Protein AF-A0A317H4R2-F1 (afdb_monomer_lite)

Foldseek 3Di:
DFFQLPAFAALCPPVFVQPAQQQFDDNPNGSLRPVQVLSQVQRQCCRAPVDNDDSVNSSVLCNVQVQWDADPNRRTDGPQCRSCVSVVQKHWDDKFQADDPVVQQCVCPPPPNGWKWWWADDPPDIGIWIDNDPQWIQGNHGRDIDGVCPGVGTGIITDIDGD

pLDDT: mean 95.62, std 4.88, range [53.38, 98.75]

Structure (mmCIF, N/CA/C/O backbone):
data_AF-A0A317H4R2-F1
#
_entry.id   AF-A0A317H4R2-F1
#
loop_
_atom_site.group_PDB
_atom_site.id
_atom_site.type_symbol
_atom_site.label_atom_id
_atom_site.label_alt_id
_atom_site.label_comp_id
_atom_site.label_asym_id
_atom_site.label_entity_id
_atom_site.label_seq_id
_atom_site.pdbx_PDB_ins_code
_atom_site.Cartn_x
_atom_site.Cartn_y
_atom_site.Cartn_z
_atom_site.occupancy
_atom_site.B_iso_or_equiv
_atom_site.auth_seq_id
_atom_site.auth_comp_id
_atom_site.auth_asym_id
_atom_site.auth_atom_id
_atom_site.pdbx_PDB_model_num
ATOM 1 N N . MET A 1 1 ? -13.714 4.984 16.847 1.00 53.38 1 MET A N 1
ATOM 2 C CA . MET A 1 1 ? -12.635 3.972 16.866 1.00 53.38 1 MET A CA 1
ATOM 3 C C . MET A 1 1 ? -11.425 4.644 16.253 1.00 53.38 1 MET A C 1
ATOM 5 O O . MET A 1 1 ? -11.588 5.264 15.213 1.00 53.38 1 MET A O 1
ATOM 9 N N . ILE A 1 2 ? -10.279 4.620 16.927 1.00 67.00 2 ILE A N 1
ATOM 10 C CA . ILE A 1 2 ? -9.042 5.224 16.423 1.00 67.00 2 ILE A CA 1
ATOM 11 C C . ILE A 1 2 ? -8.229 4.066 15.840 1.00 67.00 2 ILE A C 1
ATOM 13 O O . ILE A 1 2 ? -7.965 3.100 16.555 1.00 67.00 2 ILE A O 1
ATOM 17 N N . PHE A 1 3 ? -7.930 4.101 14.541 1.00 85.69 3 PHE A N 1
ATOM 18 C CA . PHE A 1 3 ? -7.015 3.129 13.934 1.00 85.69 3 PHE A CA 1
ATOM 19 C C . PHE A 1 3 ? -5.622 3.263 14.559 1.00 85.69 3 PHE A C 1
ATOM 21 O O . PHE A 1 3 ? -5.265 4.335 15.048 1.00 85.69 3 PHE A O 1
ATOM 28 N N . ASN A 1 4 ? -4.820 2.196 14.548 1.00 85.50 4 ASN A N 1
ATOM 29 C CA . ASN A 1 4 ? -3.449 2.297 15.043 1.00 85.50 4 ASN A CA 1
ATOM 30 C C . ASN A 1 4 ? -2.561 2.976 13.989 1.00 85.50 4 ASN A C 1
ATOM 32 O O . ASN A 1 4 ? -2.147 2.356 13.017 1.00 85.50 4 ASN A O 1
ATOM 36 N N . LEU A 1 5 ? -2.278 4.260 14.188 1.00 90.00 5 LEU A N 1
ATOM 37 C CA . LEU A 1 5 ? -1.513 5.087 13.251 1.00 90.00 5 LEU A CA 1
ATOM 38 C C . LEU A 1 5 ? -0.064 5.316 13.715 1.00 90.00 5 LEU A C 1
ATOM 40 O O . LEU A 1 5 ? 0.572 6.266 13.274 1.00 90.00 5 LEU A O 1
ATOM 44 N N . ALA A 1 6 ? 0.452 4.476 14.622 1.00 89.81 6 ALA A N 1
ATOM 45 C CA . ALA A 1 6 ? 1.812 4.615 15.149 1.00 89.81 6 ALA A CA 1
ATOM 46 C C . ALA A 1 6 ? 2.888 4.156 14.150 1.00 89.81 6 ALA A C 1
ATOM 48 O O . ALA A 1 6 ? 3.972 4.730 14.112 1.00 89.81 6 ALA A O 1
ATOM 49 N N . ASN A 1 7 ? 2.574 3.148 13.328 1.00 93.12 7 ASN A N 1
ATOM 50 C CA . ASN A 1 7 ? 3.519 2.505 12.413 1.00 93.12 7 ASN A CA 1
ATOM 51 C C . ASN A 1 7 ? 3.081 2.716 10.961 1.00 93.12 7 ASN A C 1
ATOM 53 O O . ASN A 1 7 ? 2.531 1.815 10.322 1.00 93.12 7 ASN A O 1
ATOM 57 N N . LEU A 1 8 ? 3.283 3.938 10.470 1.00 96.62 8 LEU A N 1
ATOM 58 C CA . LEU A 1 8 ? 2.988 4.322 9.093 1.00 96.62 8 LEU A CA 1
ATOM 59 C C . LEU A 1 8 ? 4.288 4.529 8.321 1.00 96.62 8 LEU A C 1
ATOM 61 O O . LEU A 1 8 ? 5.222 5.162 8.813 1.00 96.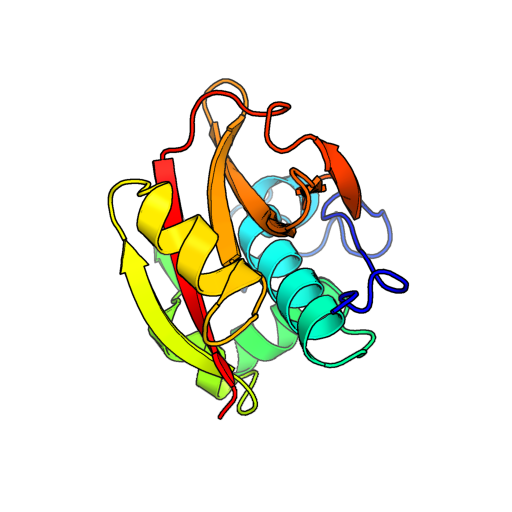62 8 LEU A O 1
ATOM 65 N N . TYR A 1 9 ? 4.334 3.991 7.108 1.00 98.19 9 TYR A N 1
ATOM 66 C CA . TYR A 1 9 ? 5.527 3.968 6.274 1.00 98.19 9 TYR A CA 1
ATOM 67 C C . TYR A 1 9 ? 5.267 4.583 4.904 1.00 98.19 9 TYR A C 1
ATOM 69 O O . TYR A 1 9 ? 4.160 4.488 4.369 1.00 98.19 9 TYR A O 1
ATOM 77 N N . GLY A 1 10 ? 6.305 5.211 4.352 1.00 98.12 10 GLY A N 1
ATOM 78 C CA . GLY A 1 10 ? 6.332 5.725 2.987 1.00 98.12 10 GLY A CA 1
ATOM 79 C C . GLY A 1 10 ? 7.153 4.827 2.070 1.00 98.12 10 GLY A C 1
ATOM 80 O O . GLY A 1 10 ? 8.123 4.205 2.497 1.00 98.12 10 GLY A O 1
ATOM 81 N N . GLN A 1 11 ? 6.788 4.767 0.795 1.00 97.69 11 GLN A N 1
ATOM 82 C CA . GLN A 1 11 ? 7.526 4.017 -0.218 1.00 97.69 11 GLN A CA 1
ATOM 83 C C . GLN A 1 11 ? 8.893 4.651 -0.526 1.00 97.69 11 GLN A C 1
ATOM 85 O O . GLN A 1 11 ? 9.801 3.957 -0.966 1.00 97.69 11 GLN A O 1
ATOM 90 N N . GLU A 1 12 ? 9.050 5.955 -0.268 1.00 97.81 12 GLU A N 1
ATOM 91 C CA . GLU A 1 12 ? 10.299 6.692 -0.496 1.00 97.81 12 GLU A CA 1
ATOM 92 C C . GLU A 1 12 ? 11.321 6.556 0.647 1.00 97.81 12 GLU A C 1
ATOM 94 O O . GLU A 1 12 ? 12.394 7.158 0.581 1.00 97.81 12 GLU A O 1
ATOM 99 N N . ASP A 1 13 ? 11.014 5.794 1.702 1.00 98.12 13 ASP A N 1
ATOM 100 C CA . ASP A 1 13 ? 11.943 5.583 2.814 1.00 98.12 13 ASP A CA 1
ATOM 101 C C . ASP A 1 13 ? 13.231 4.887 2.323 1.00 98.12 13 ASP A C 1
ATOM 103 O O . ASP A 1 13 ? 13.154 3.799 1.738 1.00 98.12 13 ASP A O 1
ATOM 107 N N . PRO A 1 14 ? 14.422 5.461 2.581 1.00 98.06 14 PRO A N 1
ATOM 108 C CA . PRO A 1 14 ? 15.690 4.940 2.070 1.00 98.06 14 PRO A CA 1
ATOM 109 C C . PRO A 1 14 ? 16.003 3.493 2.457 1.00 98.06 14 PRO A C 1
ATOM 111 O O . PRO A 1 14 ? 16.840 2.867 1.816 1.00 98.06 14 PRO A O 1
ATOM 114 N N . ARG A 1 15 ? 15.363 2.951 3.501 1.00 98.19 15 ARG A N 1
ATOM 115 C CA . ARG A 1 15 ? 15.584 1.567 3.942 1.00 98.19 15 ARG A CA 1
ATOM 116 C C . ARG A 1 15 ? 15.148 0.526 2.910 1.00 98.19 15 ARG A C 1
ATOM 118 O O . ARG A 1 15 ? 15.715 -0.557 2.914 1.00 98.19 15 ARG A O 1
ATOM 125 N N . TRP A 1 16 ? 14.168 0.847 2.062 1.00 97.94 16 TRP A N 1
ATOM 126 C CA . TRP A 1 16 ? 13.614 -0.069 1.051 1.00 97.94 16 TRP A CA 1
ATOM 127 C C . TRP A 1 16 ? 13.323 0.597 -0.300 1.00 97.94 16 TRP A C 1
ATOM 129 O O . TRP A 1 16 ? 12.944 -0.084 -1.246 1.00 97.94 16 TRP A O 1
ATOM 139 N N . ALA A 1 17 ? 13.483 1.918 -0.416 1.00 97.69 17 ALA A N 1
ATOM 140 C CA . ALA A 1 17 ? 13.202 2.695 -1.625 1.00 97.69 17 ALA A CA 1
ATOM 141 C C . ALA A 1 17 ? 13.789 2.081 -2.911 1.00 97.69 17 ALA A C 1
ATOM 143 O O . ALA A 1 17 ? 13.118 2.057 -3.945 1.00 97.69 17 ALA A O 1
ATOM 144 N N . ASP A 1 18 ? 15.017 1.567 -2.838 1.00 97.94 18 ASP A N 1
ATOM 145 C CA . ASP A 1 18 ? 15.746 1.029 -3.991 1.00 97.94 18 ASP A CA 1
ATOM 146 C C . ASP A 1 18 ? 15.509 -0.476 -4.226 1.00 97.94 18 ASP A C 1
ATOM 148 O O . ASP A 1 18 ? 16.024 -1.047 -5.190 1.00 97.94 18 ASP A O 1
ATOM 152 N N . GLU A 1 19 ? 14.706 -1.138 -3.386 1.00 98.19 19 GLU A N 1
ATOM 153 C CA . GLU A 1 19 ? 14.309 -2.530 -3.608 1.00 98.19 19 GLU A CA 1
ATOM 154 C C . GLU A 1 19 ? 13.394 -2.659 -4.823 1.00 98.19 19 GLU A C 1
ATOM 156 O O . GLU A 1 19 ? 12.578 -1.782 -5.102 1.00 98.19 19 GLU A O 1
ATOM 161 N N . LYS A 1 20 ? 13.476 -3.795 -5.521 1.00 98.00 20 LYS A N 1
ATOM 162 C CA . LYS A 1 20 ? 12.555 -4.120 -6.614 1.00 98.00 20 LYS A CA 1
ATOM 163 C C . LYS A 1 20 ? 11.140 -4.337 -6.099 1.00 98.00 20 LYS A C 1
ATOM 165 O O . LYS A 1 20 ? 10.943 -5.062 -5.130 1.00 98.00 20 LYS A O 1
ATOM 170 N N . THR A 1 21 ? 10.153 -3.773 -6.788 1.00 97.88 21 THR A N 1
ATOM 171 C CA . THR A 1 21 ? 8.747 -4.122 -6.562 1.00 97.88 21 THR A CA 1
ATOM 172 C C . THR A 1 21 ? 8.489 -5.510 -7.144 1.00 97.88 21 THR A C 1
ATOM 174 O O . THR A 1 21 ? 8.627 -5.720 -8.350 1.00 97.88 21 THR A O 1
ATOM 177 N N . GLY A 1 22 ? 8.124 -6.477 -6.303 1.00 97.19 22 GLY A N 1
ATOM 178 C CA . GLY A 1 22 ? 8.061 -7.878 -6.710 1.00 97.19 22 GLY A CA 1
ATOM 179 C C . GLY A 1 22 ? 9.397 -8.378 -7.281 1.00 97.19 22 GLY A C 1
ATOM 180 O O . GLY A 1 22 ? 10.470 -7.927 -6.891 1.00 97.19 22 GLY A O 1
ATOM 181 N N . ASN A 1 23 ? 9.324 -9.269 -8.270 1.00 96.12 23 ASN A N 1
ATOM 182 C CA . ASN A 1 23 ? 10.469 -9.685 -9.089 1.00 96.12 23 ASN A CA 1
ATOM 183 C C . ASN A 1 23 ? 10.507 -8.925 -10.426 1.00 96.12 23 ASN A C 1
ATOM 185 O O . ASN A 1 23 ? 10.802 -9.513 -11.469 1.00 96.12 23 ASN A O 1
ATOM 189 N N . ALA A 1 24 ? 10.130 -7.640 -10.426 1.00 95.88 24 ALA A N 1
ATOM 190 C CA . ALA A 1 24 ? 10.089 -6.848 -11.649 1.00 95.88 24 ALA A CA 1
ATOM 191 C C . ALA A 1 24 ? 11.471 -6.789 -12.319 1.00 95.88 24 ALA A C 1
ATOM 193 O O . ALA A 1 24 ? 12.504 -6.667 -11.660 1.00 95.88 24 ALA A O 1
ATOM 194 N N . THR A 1 25 ? 11.482 -6.881 -13.647 1.00 95.31 25 THR A N 1
ATOM 195 C CA . THR A 1 25 ? 12.722 -6.876 -14.442 1.00 95.31 25 THR A CA 1
ATOM 196 C C . THR A 1 25 ? 13.284 -5.468 -14.688 1.00 95.31 25 THR A C 1
ATOM 198 O O . THR A 1 25 ? 14.503 -5.306 -14.587 1.00 95.31 25 THR A O 1
ATOM 201 N N . PRO A 1 26 ? 12.463 -4.441 -15.001 1.00 96.00 26 PRO A N 1
ATOM 202 C CA . PRO A 1 26 ? 12.965 -3.094 -15.264 1.00 96.00 26 PRO A CA 1
ATOM 203 C C . PRO A 1 26 ? 13.767 -2.516 -14.096 1.00 96.00 26 PRO A C 1
ATOM 205 O O . PRO A 1 26 ? 13.419 -2.690 -12.926 1.00 96.00 26 PRO A O 1
ATOM 208 N N . ALA A 1 27 ? 14.861 -1.814 -14.404 1.00 90.75 27 ALA A N 1
ATOM 209 C CA . ALA A 1 27 ? 15.779 -1.244 -13.414 1.00 90.75 27 ALA A CA 1
ATOM 210 C C . ALA A 1 27 ? 15.130 -0.142 -12.549 1.00 90.75 27 ALA A C 1
ATOM 212 O O . ALA A 1 27 ? 15.526 0.043 -11.400 1.00 90.75 27 ALA A O 1
ATOM 213 N N . ASP A 1 28 ? 14.098 0.507 -13.065 1.00 93.81 28 ASP A N 1
ATOM 214 C CA . ASP A 1 28 ? 13.300 1.557 -12.435 1.00 93.81 28 ASP A CA 1
ATOM 215 C C . ASP A 1 28 ? 12.062 1.034 -11.687 1.00 93.81 28 ASP A C 1
ATOM 217 O O . ASP A 1 28 ? 11.443 1.798 -10.957 1.00 93.81 28 ASP A O 1
ATOM 221 N N . ALA A 1 29 ? 11.734 -0.260 -11.788 1.00 95.31 29 ALA A N 1
ATOM 222 C CA . ALA A 1 29 ? 10.611 -0.865 -11.068 1.00 95.31 29 ALA A CA 1
ATOM 223 C C . ALA A 1 29 ? 10.933 -1.102 -9.581 1.00 95.31 29 ALA A C 1
ATOM 225 O O . ALA A 1 29 ? 11.010 -2.242 -9.109 1.00 95.31 29 ALA A O 1
ATOM 226 N N . THR A 1 30 ? 11.214 -0.024 -8.851 1.00 98.06 30 THR A N 1
ATOM 227 C CA . THR A 1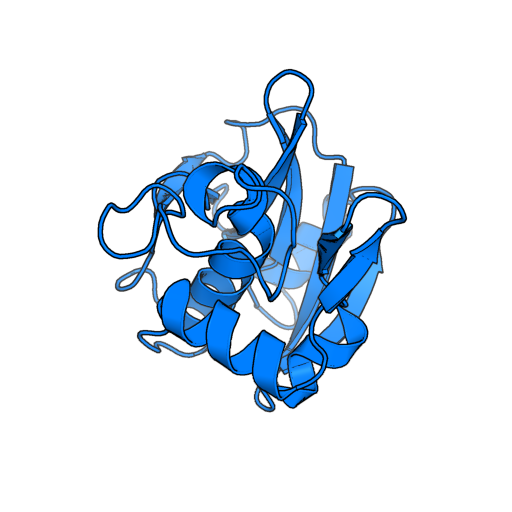 30 ? 11.557 -0.042 -7.426 1.00 98.06 30 THR A CA 1
ATOM 228 C C . THR A 1 30 ? 10.370 0.336 -6.549 1.00 98.06 30 THR A C 1
ATOM 230 O O . THR A 1 30 ? 9.397 0.924 -7.026 1.00 98.06 30 THR A O 1
ATOM 233 N N . LEU A 1 31 ? 10.441 0.045 -5.247 1.00 98.06 31 LEU A N 1
ATOM 234 C CA . LEU A 1 31 ? 9.395 0.438 -4.302 1.00 98.06 31 LEU A CA 1
ATOM 235 C C . LEU A 1 31 ? 9.222 1.960 -4.257 1.00 98.06 31 LEU A C 1
ATOM 237 O O . LEU A 1 31 ? 8.095 2.443 -4.159 1.00 98.06 31 LEU A O 1
ATOM 241 N N . LYS A 1 32 ? 10.303 2.731 -4.408 1.00 97.56 32 LYS A N 1
ATOM 242 C CA . LYS A 1 32 ? 10.226 4.193 -4.474 1.00 97.56 32 LYS A CA 1
ATOM 243 C C . LYS A 1 32 ? 9.340 4.691 -5.610 1.00 97.56 32 LYS A C 1
ATOM 245 O O . LYS A 1 32 ? 8.614 5.661 -5.413 1.00 97.56 32 LYS A O 1
ATOM 250 N N . LEU A 1 33 ? 9.403 4.065 -6.783 1.00 95.25 33 LEU A N 1
ATOM 251 C CA . LEU A 1 33 ? 8.697 4.537 -7.977 1.00 95.25 33 LEU A CA 1
ATOM 252 C C . LEU A 1 33 ? 7.330 3.859 -8.151 1.00 95.25 33 LEU A C 1
ATOM 254 O O . LEU A 1 33 ? 6.351 4.544 -8.439 1.00 95.25 33 LEU A O 1
ATOM 258 N N . ASP A 1 34 ? 7.236 2.561 -7.850 1.00 94.88 34 ASP A N 1
ATOM 259 C CA . ASP A 1 34 ? 6.063 1.724 -8.145 1.00 94.88 34 ASP A CA 1
ATOM 260 C C . ASP A 1 34 ? 5.443 1.045 -6.904 1.00 94.88 34 ASP A C 1
ATOM 262 O O . ASP A 1 34 ? 4.435 0.342 -6.997 1.00 94.88 34 ASP A O 1
ATOM 266 N N . GLY A 1 35 ? 5.999 1.259 -5.709 1.00 97.31 35 GLY A N 1
ATOM 267 C CA . GLY A 1 35 ? 5.628 0.544 -4.481 1.00 97.31 35 GLY A CA 1
ATOM 268 C C . GLY A 1 35 ? 4.375 1.047 -3.756 1.00 97.31 35 GLY A C 1
ATOM 269 O O . GLY A 1 35 ? 4.053 0.525 -2.689 1.00 97.31 35 GLY A O 1
ATOM 270 N N . CYS A 1 36 ? 3.639 2.029 -4.289 1.00 98.00 36 CYS A N 1
ATOM 271 C CA . CYS A 1 36 ? 2.511 2.656 -3.579 1.00 98.00 3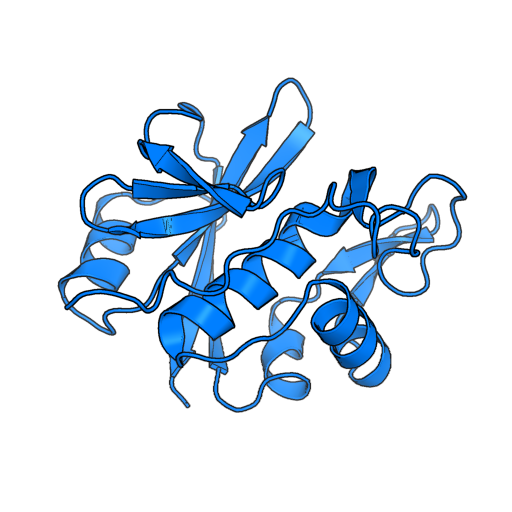6 CYS A CA 1
ATOM 272 C C . CYS A 1 36 ? 1.439 1.657 -3.109 1.00 98.00 36 CYS A C 1
ATOM 274 O O . CYS A 1 36 ? 0.930 1.776 -1.996 1.00 98.00 36 CYS A O 1
ATOM 276 N N . ALA A 1 37 ? 1.123 0.638 -3.913 1.00 98.31 37 ALA A N 1
ATOM 277 C CA . ALA A 1 37 ? 0.165 -0.406 -3.543 1.00 98.31 37 ALA A CA 1
ATOM 278 C C . ALA A 1 37 ? 0.692 -1.332 -2.430 1.00 98.31 37 ALA A C 1
ATOM 280 O O . ALA A 1 37 ? -0.056 -1.683 -1.517 1.00 98.31 37 ALA A O 1
ATOM 281 N N . VAL A 1 38 ? 1.977 -1.696 -2.485 1.00 98.69 38 VAL A N 1
ATOM 282 C CA . VAL A 1 38 ? 2.653 -2.513 -1.462 1.00 98.69 38 VAL A CA 1
ATOM 283 C C . VAL A 1 38 ? 2.654 -1.772 -0.124 1.00 98.69 38 VAL A C 1
ATOM 285 O O . VAL A 1 38 ? 2.212 -2.304 0.895 1.00 98.69 38 VAL A O 1
ATOM 288 N N . THR A 1 39 ? 3.049 -0.500 -0.139 1.00 98.69 39 THR A N 1
ATOM 289 C CA . THR A 1 39 ? 3.044 0.360 1.046 1.00 98.69 39 THR A CA 1
ATOM 290 C C . THR A 1 39 ? 1.627 0.602 1.578 1.00 98.69 39 THR A C 1
ATOM 292 O O . THR A 1 39 ? 1.414 0.579 2.792 1.00 98.69 39 THR A O 1
ATOM 295 N N . ALA A 1 40 ? 0.624 0.750 0.705 1.00 98.75 40 ALA A N 1
ATOM 296 C CA . ALA A 1 40 ? -0.773 0.871 1.125 1.00 98.75 40 ALA A CA 1
ATOM 297 C C . ALA A 1 40 ? -1.269 -0.385 1.866 1.00 98.75 40 ALA A C 1
ATOM 299 O O . ALA A 1 40 ? -2.003 -0.257 2.845 1.00 98.75 40 ALA A O 1
ATOM 300 N N . ILE A 1 41 ? -0.849 -1.590 1.455 1.00 98.69 41 ILE A N 1
ATOM 301 C CA . ILE A 1 41 ? -1.159 -2.837 2.177 1.00 98.69 41 ILE A CA 1
ATOM 302 C C . ILE A 1 41 ? -0.483 -2.859 3.551 1.00 98.69 41 ILE A C 1
ATOM 304 O O . ILE A 1 41 ? -1.143 -3.196 4.536 1.00 98.69 41 ILE A O 1
ATOM 308 N N . ALA A 1 42 ? 0.794 -2.474 3.634 1.00 98.50 42 ALA A N 1
ATOM 309 C CA . ALA A 1 42 ? 1.519 -2.396 4.905 1.00 98.50 42 ALA A CA 1
ATOM 310 C C . ALA A 1 42 ? 0.783 -1.481 5.897 1.00 98.50 42 ALA A C 1
ATOM 312 O O . ALA A 1 42 ? 0.428 -1.892 7.005 1.00 98.50 42 ALA A O 1
ATOM 313 N N . ASN A 1 43 ? 0.449 -0.269 5.449 1.00 98.50 43 ASN A N 1
ATOM 314 C CA . ASN A 1 43 ? -0.267 0.718 6.250 1.00 98.50 43 ASN A CA 1
ATOM 315 C C . ASN A 1 43 ? -1.693 0.265 6.595 1.00 98.50 43 ASN A C 1
ATOM 317 O O . ASN A 1 43 ? -2.132 0.471 7.725 1.00 98.50 43 ASN A O 1
ATOM 321 N N . LEU A 1 44 ? -2.410 -0.389 5.670 1.00 97.94 44 LEU A N 1
ATOM 322 C CA . LEU A 1 44 ? -3.725 -0.979 5.941 1.00 97.94 44 LEU A CA 1
ATOM 323 C C . LEU A 1 44 ? -3.631 -1.992 7.083 1.00 97.94 44 LEU A C 1
ATOM 325 O O . LEU A 1 44 ? -4.419 -1.931 8.026 1.00 97.94 44 LEU A O 1
ATOM 329 N N . HIS A 1 45 ? -2.674 -2.916 7.005 1.00 97.50 45 HIS A N 1
ATOM 330 C CA . HIS A 1 45 ? -2.517 -3.969 7.998 1.00 97.50 45 HIS A CA 1
ATOM 331 C C . HIS A 1 45 ? -2.113 -3.393 9.365 1.00 97.50 45 HIS A C 1
ATOM 333 O O . HIS A 1 45 ? -2.706 -3.750 10.386 1.00 97.50 45 HIS A O 1
ATOM 339 N N . ASN A 1 46 ? -1.179 -2.438 9.393 1.00 97.38 46 ASN A N 1
ATOM 340 C CA . ASN A 1 46 ? -0.766 -1.754 10.620 1.00 97.38 46 ASN A CA 1
ATOM 341 C C . ASN A 1 46 ? -1.932 -0.987 11.255 1.00 97.38 46 ASN A C 1
ATOM 343 O O . ASN A 1 46 ? -2.209 -1.165 12.441 1.00 97.38 46 ASN A O 1
ATOM 347 N N . ALA A 1 47 ? -2.693 -0.236 10.460 1.00 96.19 47 ALA A N 1
ATOM 348 C CA . ALA A 1 47 ? -3.867 0.494 10.927 1.00 96.19 47 ALA A CA 1
ATOM 349 C C . ALA A 1 47 ? -4.991 -0.426 11.429 1.00 96.19 47 ALA A C 1
ATOM 351 O O . ALA A 1 47 ? -5.643 -0.119 12.432 1.00 96.19 47 ALA A O 1
ATOM 352 N N . ALA A 1 48 ? -5.213 -1.558 10.756 1.00 94.69 48 ALA A N 1
ATOM 353 C CA . ALA A 1 48 ? -6.282 -2.497 11.077 1.00 94.69 48 ALA A CA 1
ATOM 354 C C . ALA A 1 48 ? -5.977 -3.391 12.287 1.00 94.69 48 ALA A C 1
ATOM 356 O O . ALA A 1 48 ? -6.920 -3.765 12.995 1.00 94.69 48 ALA A O 1
ATOM 357 N N . PHE A 1 49 ? -4.705 -3.742 12.510 1.00 94.25 49 PHE A N 1
ATOM 358 C CA . PHE A 1 49 ? -4.296 -4.783 13.463 1.00 94.25 49 PHE A CA 1
ATOM 359 C C . PHE A 1 49 ? -3.200 -4.363 14.449 1.00 94.25 49 PHE A C 1
ATOM 361 O O . PHE A 1 49 ? -2.809 -5.171 15.287 1.00 94.25 49 PHE A O 1
ATOM 368 N N . GLY A 1 50 ? -2.697 -3.131 14.368 1.00 94.25 50 GLY A N 1
ATOM 369 C CA . GLY A 1 50 ? -1.638 -2.632 15.246 1.00 94.25 50 GLY A CA 1
ATOM 370 C C . GLY A 1 50 ? -0.288 -3.318 15.052 1.00 94.25 50 GLY A C 1
ATOM 371 O O . GLY A 1 50 ? 0.478 -3.438 16.004 1.00 94.25 50 GLY A O 1
ATOM 372 N N . THR A 1 51 ? -0.012 -3.803 13.842 1.00 94.94 51 THR A N 1
ATOM 373 C CA . THR A 1 51 ? 1.268 -4.427 13.491 1.00 94.94 51 THR A CA 1
ATOM 374 C C . THR A 1 51 ? 2.345 -3.399 13.143 1.00 94.94 51 THR A C 1
ATOM 376 O O . THR A 1 51 ? 2.124 -2.188 13.198 1.00 94.94 51 THR A O 1
ATOM 379 N N . ASN A 1 52 ? 3.525 -3.905 12.790 1.00 96.56 52 ASN A N 1
ATOM 380 C CA . ASN A 1 52 ? 4.664 -3.127 12.321 1.00 96.56 52 ASN A CA 1
ATOM 381 C C . ASN A 1 52 ? 5.226 -3.710 11.012 1.00 96.56 52 ASN A C 1
ATOM 383 O O . ASN A 1 52 ? 6.421 -3.961 10.906 1.00 96.56 52 ASN A O 1
ATOM 387 N N . LEU A 1 53 ? 4.348 -4.011 10.052 1.00 97.31 53 LEU A N 1
ATOM 388 C CA . LEU A 1 53 ? 4.755 -4.486 8.732 1.00 97.31 53 LEU A CA 1
ATOM 389 C C . LEU A 1 53 ? 5.330 -3.325 7.932 1.00 97.31 53 LEU A C 1
ATOM 391 O O . LEU A 1 53 ? 4.667 -2.297 7.774 1.00 97.31 53 LEU A O 1
ATOM 395 N N . THR A 1 54 ? 6.545 -3.500 7.429 1.00 98.44 54 THR A N 1
ATOM 396 C CA . THR A 1 54 ? 7.202 -2.546 6.536 1.00 98.44 54 THR A CA 1
ATOM 397 C C . THR A 1 54 ? 6.846 -2.833 5.070 1.00 98.44 54 THR A C 1
ATOM 399 O O . THR A 1 54 ? 6.411 -3.942 4.744 1.00 98.44 54 THR A O 1
ATOM 402 N N . PRO A 1 55 ? 7.038 -1.871 4.149 1.00 98.62 55 PRO A N 1
ATOM 403 C CA . PRO A 1 55 ? 6.923 -2.129 2.714 1.00 98.62 55 PRO A CA 1
ATOM 404 C C . PRO A 1 55 ? 7.831 -3.264 2.230 1.00 98.62 55 PRO A C 1
ATOM 406 O O . PRO A 1 55 ? 7.396 -4.050 1.392 1.00 98.62 55 PRO A O 1
ATOM 409 N N . HIS A 1 56 ? 9.030 -3.405 2.807 1.00 98.56 56 HIS A N 1
ATOM 410 C CA . HIS A 1 56 ? 9.915 -4.548 2.572 1.00 98.56 56 HIS A CA 1
ATOM 411 C C . HIS A 1 56 ? 9.224 -5.875 2.917 1.00 98.56 56 HIS A C 1
ATOM 413 O O . HIS A 1 56 ? 9.074 -6.736 2.049 1.00 98.56 56 HIS A O 1
ATOM 419 N N . ASP A 1 57 ? 8.735 -6.021 4.155 1.00 98.62 57 ASP A N 1
ATOM 420 C CA . ASP A 1 57 ? 8.086 -7.258 4.617 1.00 98.62 57 ASP A CA 1
ATOM 421 C C . ASP A 1 57 ? 6.905 -7.626 3.718 1.00 98.62 57 ASP A C 1
ATOM 423 O O . ASP A 1 57 ? 6.709 -8.790 3.359 1.00 98.62 57 ASP A O 1
ATOM 427 N N . VAL A 1 58 ? 6.124 -6.614 3.325 1.00 98.69 58 VAL A N 1
ATOM 428 C CA . VAL A 1 58 ? 4.969 -6.824 2.460 1.00 98.69 58 VAL A CA 1
ATOM 429 C C . VAL A 1 58 ? 5.382 -7.252 1.061 1.00 98.69 58 VAL A C 1
ATOM 431 O O . VAL A 1 58 ? 4.802 -8.195 0.523 1.00 98.69 58 VAL A O 1
ATOM 434 N N . ASN A 1 59 ? 6.395 -6.609 0.489 1.00 98.75 59 ASN A N 1
ATOM 435 C CA . ASN A 1 59 ? 6.931 -6.962 -0.817 1.00 98.75 59 ASN A CA 1
ATOM 436 C C . ASN A 1 59 ? 7.409 -8.423 -0.847 1.00 98.75 59 ASN A C 1
ATOM 438 O O . ASN A 1 59 ? 6.979 -9.193 -1.706 1.00 98.75 59 ASN A O 1
ATOM 442 N N . GLN A 1 60 ? 8.214 -8.833 0.139 1.00 98.62 60 GLN A N 1
ATOM 443 C CA . GLN A 1 60 ? 8.735 -10.200 0.237 1.00 98.62 60 GLN A CA 1
ATOM 444 C C . GLN A 1 60 ? 7.620 -11.234 0.439 1.00 98.62 60 GLN A C 1
ATOM 446 O O . GLN A 1 60 ? 7.592 -12.266 -0.236 1.00 98.62 60 GLN A O 1
ATOM 451 N N . ALA A 1 61 ? 6.654 -10.948 1.315 1.00 98.50 61 ALA A N 1
ATOM 452 C CA . ALA A 1 61 ? 5.528 -11.847 1.548 1.00 98.50 61 ALA A CA 1
ATOM 453 C C . ALA A 1 61 ? 4.657 -12.017 0.292 1.00 98.50 61 ALA A C 1
ATOM 455 O O . ALA A 1 61 ? 4.204 -13.126 0.002 1.00 98.50 61 ALA A O 1
ATOM 456 N N . LEU A 1 62 ? 4.448 -10.949 -0.482 1.00 98.56 62 LEU A N 1
ATOM 457 C CA . LEU A 1 62 ? 3.723 -11.013 -1.750 1.00 98.56 62 LEU A CA 1
ATOM 458 C C . LEU A 1 62 ? 4.505 -11.780 -2.820 1.00 98.56 62 LEU A C 1
ATOM 460 O O . LEU A 1 62 ? 3.898 -12.575 -3.533 1.00 98.56 62 LEU A O 1
ATOM 464 N N . ILE A 1 63 ? 5.828 -11.610 -2.915 1.00 98.31 63 ILE A N 1
ATOM 465 C CA . ILE A 1 63 ? 6.675 -12.411 -3.817 1.00 98.31 63 ILE A CA 1
ATOM 466 C C . ILE A 1 63 ? 6.503 -13.904 -3.520 1.00 98.31 63 ILE A C 1
ATOM 468 O O . ILE A 1 63 ? 6.230 -14.685 -4.431 1.00 98.31 63 ILE A O 1
ATOM 472 N N . ALA A 1 64 ? 6.587 -14.291 -2.245 1.00 98.06 64 ALA A N 1
ATOM 473 C CA . ALA A 1 64 ? 6.484 -15.685 -1.817 1.00 98.06 64 ALA A CA 1
ATOM 474 C C . ALA A 1 64 ? 5.094 -16.313 -2.044 1.00 98.06 64 ALA A C 1
ATOM 476 O O . ALA A 1 64 ? 4.973 -17.535 -2.054 1.00 98.06 64 ALA A O 1
ATOM 477 N N . ASN A 1 65 ? 4.049 -15.499 -2.224 1.00 98.00 65 ASN A N 1
ATOM 478 C CA . ASN A 1 65 ? 2.653 -15.947 -2.292 1.00 98.00 65 ASN A CA 1
ATOM 479 C C . ASN A 1 65 ? 1.948 -15.569 -3.604 1.00 98.00 65 ASN A C 1
ATOM 481 O O . ASN A 1 65 ? 0.720 -15.455 -3.638 1.00 98.00 65 ASN A O 1
ATOM 485 N N . GLU A 1 66 ? 2.708 -15.364 -4.685 1.00 96.56 66 GLU A N 1
ATOM 486 C CA . GLU A 1 66 ? 2.165 -15.030 -6.014 1.00 96.56 66 GLU A CA 1
ATOM 487 C C . GLU A 1 66 ? 1.276 -13.769 -5.990 1.00 96.56 66 GLU A C 1
ATOM 489 O O . GLU A 1 66 ? 0.245 -13.670 -6.664 1.00 96.56 66 GLU A O 1
ATOM 494 N N . GLY A 1 67 ? 1.659 -12.795 -5.164 1.00 97.62 67 GLY A N 1
ATOM 495 C CA . GLY A 1 67 ? 0.959 -11.529 -4.963 1.00 97.62 67 GLY A CA 1
ATOM 496 C C . GLY A 1 67 ? 1.120 -10.536 -6.114 1.00 97.62 67 GLY A C 1
ATOM 497 O O . GLY A 1 67 ? 0.501 -9.476 -6.082 1.00 97.62 67 GLY A O 1
ATOM 498 N N . PHE A 1 68 ? 1.905 -10.870 -7.141 1.00 98.12 68 PHE A N 1
ATOM 499 C CA . PHE A 1 68 ? 2.151 -10.030 -8.310 1.00 98.12 68 PHE A CA 1
ATOM 500 C C . PHE A 1 68 ? 1.852 -10.776 -9.612 1.00 98.12 68 PHE A C 1
ATOM 502 O O . PHE A 1 68 ? 2.095 -11.976 -9.732 1.00 98.12 68 PHE A O 1
ATOM 509 N N . VAL A 1 69 ? 1.364 -10.034 -10.601 1.00 97.06 69 VAL A N 1
ATOM 510 C CA . VAL A 1 69 ? 1.374 -10.403 -12.020 1.00 97.06 69 VAL A CA 1
ATOM 511 C C . VAL A 1 69 ? 2.292 -9.435 -12.752 1.00 97.06 69 VAL A C 1
ATOM 513 O O . VAL A 1 69 ? 2.434 -8.292 -12.331 1.00 97.06 69 VAL A O 1
ATOM 516 N N . TYR A 1 70 ? 2.915 -9.870 -13.839 1.00 96.25 70 TYR A N 1
ATOM 517 C CA . TYR A 1 70 ? 3.870 -9.043 -14.573 1.00 96.25 70 TYR A CA 1
ATOM 518 C C . TYR A 1 70 ? 3.293 -8.677 -15.931 1.00 96.25 70 TYR A C 1
ATOM 520 O O . TYR A 1 70 ? 2.701 -9.522 -16.607 1.00 96.25 70 TYR A O 1
ATOM 528 N N . ASP A 1 71 ? 3.424 -7.410 -16.312 1.00 95.31 71 ASP A N 1
ATOM 529 C CA . ASP A 1 71 ? 3.011 -6.969 -17.638 1.00 95.31 71 ASP A CA 1
ATOM 530 C C . ASP A 1 71 ? 4.019 -7.406 -18.718 1.00 95.31 71 ASP A C 1
ATOM 532 O O . ASP A 1 71 ? 5.063 -8.000 -18.441 1.00 95.31 71 ASP A O 1
ATOM 536 N N . LYS A 1 72 ? 3.721 -7.095 -19.984 1.00 95.62 72 LYS A N 1
ATOM 537 C CA . LYS A 1 72 ? 4.588 -7.446 -21.122 1.00 95.62 72 LYS A CA 1
ATOM 538 C C . LYS A 1 72 ? 5.980 -6.795 -21.078 1.00 95.62 72 LYS A C 1
ATOM 540 O O . LYS A 1 72 ? 6.850 -7.192 -21.846 1.00 95.62 72 LYS A O 1
ATOM 545 N N . HIS A 1 73 ? 6.166 -5.774 -20.244 1.00 94.25 73 HIS A N 1
ATOM 546 C CA . HIS A 1 73 ? 7.423 -5.058 -20.047 1.00 94.25 73 HIS A CA 1
ATOM 547 C C . HIS A 1 73 ? 8.151 -5.510 -18.769 1.00 94.25 73 HIS A C 1
ATOM 549 O O . HIS A 1 73 ? 9.263 -5.057 -18.511 1.00 94.25 73 HIS A O 1
ATOM 555 N N . GLY A 1 74 ? 7.563 -6.428 -17.995 1.00 95.38 74 GLY A N 1
ATOM 556 C CA . GLY A 1 74 ? 8.134 -6.960 -16.763 1.00 95.38 74 GLY A CA 1
ATOM 557 C C . GLY A 1 74 ? 7.887 -6.094 -15.526 1.00 95.38 74 GLY A C 1
ATOM 558 O O . GLY A 1 74 ? 8.515 -6.358 -14.500 1.00 95.38 74 GLY A O 1
ATOM 559 N N . TYR A 1 75 ? 7.003 -5.090 -15.587 1.00 95.50 75 TYR A N 1
ATOM 560 C CA . TYR A 1 75 ? 6.577 -4.342 -14.399 1.00 95.50 75 TYR A CA 1
ATOM 561 C C . TYR A 1 75 ? 5.626 -5.189 -13.555 1.00 95.50 75 TYR A C 1
ATOM 563 O O . TYR A 1 75 ? 4.749 -5.879 -14.081 1.00 95.50 75 TYR A O 1
ATOM 571 N N . ALA A 1 76 ? 5.792 -5.123 -12.235 1.00 96.62 76 ALA A N 1
ATOM 572 C CA . ALA A 1 76 ? 4.946 -5.833 -11.289 1.00 96.62 76 ALA A CA 1
ATOM 573 C C . ALA A 1 76 ? 3.635 -5.070 -11.051 1.00 96.62 76 ALA A C 1
ATOM 575 O O . ALA A 1 76 ? 3.622 -3.936 -10.581 1.00 96.62 76 ALA A O 1
ATOM 576 N N . LEU A 1 77 ? 2.515 -5.728 -11.319 1.00 95.06 77 LEU A N 1
ATOM 577 C CA . LEU A 1 77 ? 1.178 -5.288 -10.953 1.00 95.06 77 LEU A CA 1
ATOM 578 C C . LEU A 1 77 ? 0.677 -6.152 -9.802 1.00 95.06 77 LEU A C 1
ATOM 580 O O . LEU A 1 77 ? 0.796 -7.376 -9.814 1.00 95.06 77 LEU A O 1
ATOM 584 N N . LEU A 1 78 ? 0.078 -5.521 -8.801 1.00 96.75 78 LEU A N 1
ATOM 585 C CA . LEU A 1 78 ? -0.417 -6.245 -7.642 1.00 96.75 78 LEU A CA 1
ATOM 586 C C . LEU A 1 78 ? -1.634 -7.118 -8.000 1.00 96.75 78 LEU A C 1
ATOM 588 O O . LEU A 1 78 ? -2.637 -6.634 -8.537 1.00 96.75 78 LEU A O 1
ATOM 592 N N . ASN A 1 79 ? -1.577 -8.394 -7.625 1.00 97.06 79 ASN A N 1
ATOM 593 C CA . ASN A 1 79 ? -2.705 -9.312 -7.668 1.00 97.06 79 ASN A CA 1
ATOM 594 C C . ASN A 1 79 ? -3.494 -9.241 -6.352 1.00 97.06 79 ASN A C 1
ATOM 596 O O . ASN A 1 79 ? -3.253 -10.000 -5.414 1.00 97.06 79 ASN A O 1
ATOM 600 N N . TRP A 1 80 ? -4.464 -8.326 -6.297 1.00 97.44 80 TRP A N 1
ATOM 601 C CA . TRP A 1 80 ? -5.271 -8.051 -5.100 1.00 97.44 80 TRP A CA 1
ATOM 602 C C . TRP A 1 80 ? -5.977 -9.288 -4.519 1.00 97.44 80 TRP A C 1
ATOM 604 O O . TRP A 1 80 ? -6.117 -9.405 -3.305 1.00 97.44 80 TRP A O 1
ATOM 614 N N . ILE A 1 81 ? -6.378 -10.243 -5.363 1.00 96.44 81 ILE A N 1
ATOM 615 C CA . ILE A 1 81 ? -7.066 -11.468 -4.922 1.00 96.44 81 ILE A CA 1
ATOM 616 C C . ILE A 1 81 ? -6.121 -12.386 -4.132 1.00 96.44 81 ILE A C 1
ATOM 618 O O . ILE A 1 81 ? -6.575 -13.103 -3.243 1.00 96.44 81 ILE A O 1
ATOM 622 N N . ASN A 1 82 ? -4.814 -12.342 -4.411 1.00 97.06 82 ASN A N 1
ATOM 623 C CA . ASN A 1 82 ? -3.812 -13.184 -3.752 1.00 97.06 82 ASN A CA 1
ATOM 624 C C . ASN A 1 82 ? -3.203 -12.551 -2.492 1.00 97.06 82 ASN A C 1
ATOM 626 O O . ASN A 1 82 ? -2.534 -13.251 -1.738 1.00 97.06 82 ASN A O 1
ATOM 630 N N . VAL A 1 83 ? -3.458 -11.272 -2.202 1.00 97.75 83 VAL A N 1
ATOM 631 C CA . VAL A 1 83 ? -2.961 -10.610 -0.977 1.00 97.75 83 VAL A CA 1
ATOM 632 C C . VAL A 1 83 ? -3.340 -11.368 0.312 1.00 97.75 83 VAL A C 1
ATOM 634 O O . VAL A 1 83 ? -2.468 -11.520 1.167 1.00 97.75 83 VAL A O 1
ATOM 637 N N . PRO A 1 84 ? -4.559 -11.931 0.468 1.00 98.06 84 PRO A N 1
ATOM 638 C CA . PRO A 1 84 ? -4.913 -12.780 1.610 1.00 98.06 84 PRO A CA 1
ATOM 639 C C . PRO A 1 84 ? -4.026 -14.014 1.810 1.00 98.06 84 PRO A C 1
ATOM 641 O O . PRO A 1 84 ? -3.902 -14.479 2.938 1.00 98.06 84 PRO A O 1
ATOM 644 N N . LYS A 1 85 ? -3.381 -14.544 0.758 1.00 97.75 85 LYS A N 1
ATOM 645 C CA . LYS A 1 85 ? -2.433 -15.663 0.905 1.00 97.75 85 LYS A CA 1
ATOM 646 C C . LYS A 1 85 ? -1.215 -15.243 1.737 1.00 97.75 85 LYS A C 1
ATOM 648 O O . LYS A 1 85 ? -0.770 -15.997 2.592 1.00 97.75 85 LYS A O 1
ATOM 653 N N . ALA A 1 86 ? -0.720 -14.021 1.519 1.00 97.75 86 ALA A N 1
ATOM 654 C CA . ALA A 1 86 ? 0.379 -13.435 2.287 1.00 97.75 86 ALA A CA 1
ATOM 655 C C . ALA A 1 86 ? -0.075 -12.902 3.661 1.00 97.75 86 ALA A C 1
ATOM 657 O O . ALA A 1 86 ? 0.681 -12.953 4.629 1.00 97.75 86 ALA A O 1
ATOM 658 N N . PHE A 1 87 ? -1.314 -12.406 3.759 1.00 97.75 87 PHE A N 1
ATOM 659 C CA . PHE A 1 87 ? -1.864 -11.792 4.972 1.00 97.75 87 PHE A CA 1
ATOM 660 C C . PHE A 1 87 ? -3.230 -12.391 5.327 1.00 97.75 87 PHE A C 1
ATOM 662 O O . PHE A 1 87 ? -4.258 -11.752 5.097 1.00 97.75 87 PHE A O 1
ATOM 669 N N . PRO A 1 88 ? -3.275 -13.585 5.943 1.00 96.75 88 PRO A N 1
ATOM 670 C CA . PRO A 1 88 ? -4.517 -14.336 6.145 1.00 96.75 88 PRO A CA 1
ATOM 671 C C . PRO A 1 88 ? -5.495 -13.699 7.138 1.00 96.75 88 PRO A C 1
ATOM 673 O O . PRO A 1 88 ? -6.631 -14.139 7.231 1.00 96.75 88 PRO A O 1
ATOM 676 N N . LYS A 1 89 ? -5.090 -12.649 7.870 1.00 96.44 89 LYS A N 1
ATOM 677 C CA . LYS A 1 89 ? -6.007 -11.824 8.683 1.00 96.44 89 LYS A CA 1
ATOM 678 C C . LYS A 1 89 ? -6.900 -10.914 7.833 1.00 96.44 89 LYS A C 1
ATOM 680 O O . LYS A 1 89 ? -7.829 -10.302 8.360 1.00 96.44 89 LYS A O 1
ATOM 685 N N . LEU A 1 90 ? -6.604 -10.790 6.542 1.00 96.62 90 LEU A N 1
ATOM 686 C CA . LEU A 1 90 ? -7.408 -10.081 5.559 1.00 96.62 90 LEU A CA 1
ATOM 687 C C . LEU A 1 90 ? -8.077 -11.092 4.628 1.00 96.62 90 LEU A C 1
ATOM 689 O O . LEU A 1 90 ? -7.439 -12.044 4.196 1.00 96.62 90 LEU A O 1
ATOM 693 N N . TYR A 1 91 ? -9.323 -10.839 4.233 1.00 96.88 91 TYR A N 1
ATOM 694 C CA . TYR A 1 91 ? -9.920 -11.479 3.058 1.00 96.88 91 TYR A CA 1
ATOM 695 C C . TYR A 1 91 ? -10.261 -10.424 2.007 1.00 96.88 91 TYR A C 1
ATOM 697 O O . TYR A 1 91 ? -10.664 -9.304 2.338 1.00 96.88 91 TYR A O 1
ATOM 705 N N . PHE A 1 92 ? -10.070 -10.763 0.732 1.00 97.56 92 PHE A N 1
ATOM 706 C CA . PHE A 1 92 ? -10.378 -9.867 -0.378 1.00 97.56 92 PHE A CA 1
ATOM 707 C C . PHE A 1 92 ? -11.894 -9.729 -0.520 1.00 97.56 92 PHE A C 1
ATOM 709 O O . PHE A 1 92 ? -12.598 -10.728 -0.645 1.00 97.56 92 PHE A O 1
ATOM 716 N N . VAL A 1 93 ? -12.395 -8.493 -0.493 1.00 96.94 93 VAL A N 1
ATOM 717 C CA . VAL A 1 93 ? -13.827 -8.222 -0.669 1.00 96.94 93 VAL A CA 1
ATOM 718 C C . VAL A 1 93 ? -14.082 -7.840 -2.114 1.00 96.94 93 VAL A C 1
ATOM 720 O O . VAL A 1 93 ? -14.849 -8.500 -2.809 1.00 96.94 93 VAL A O 1
ATOM 723 N N . PHE A 1 94 ? -13.472 -6.739 -2.558 1.00 95.81 94 PHE A N 1
ATOM 724 C CA . PHE A 1 94 ? -13.698 -6.219 -3.898 1.00 95.81 94 PHE A CA 1
ATOM 725 C C . PHE A 1 94 ? -12.674 -5.149 -4.285 1.00 95.81 94 PHE A C 1
ATOM 727 O O . PHE A 1 94 ? -12.127 -4.453 -3.424 1.00 95.81 94 PHE A O 1
ATOM 734 N N . LYS A 1 95 ? -12.486 -4.969 -5.596 1.00 95.88 95 LYS A N 1
ATOM 735 C CA . LYS A 1 95 ? -11.832 -3.801 -6.192 1.00 95.88 95 LYS A CA 1
ATOM 736 C C . LYS A 1 95 ? -12.846 -3.072 -7.068 1.00 95.88 95 LYS A C 1
ATOM 738 O O . LYS A 1 95 ? -13.194 -3.553 -8.143 1.00 95.88 95 LYS A O 1
ATOM 743 N N . ASP A 1 96 ? -13.332 -1.930 -6.599 1.00 95.19 96 ASP A N 1
ATOM 744 C CA . ASP A 1 96 ? -14.280 -1.103 -7.338 1.00 95.19 96 ASP A CA 1
ATOM 745 C C . ASP A 1 96 ? -13.540 -0.351 -8.454 1.00 95.19 96 ASP A C 1
ATOM 747 O O . ASP A 1 96 ? -12.530 0.299 -8.200 1.00 95.19 96 ASP A O 1
ATOM 751 N N . GLY A 1 97 ? -14.034 -0.424 -9.694 1.00 93.25 97 GLY A N 1
ATOM 752 C CA . GLY A 1 97 ? -13.433 0.285 -10.834 1.00 93.25 97 GLY A CA 1
ATOM 753 C C . GLY A 1 97 ? -13.685 1.798 -10.844 1.00 93.25 97 GLY A C 1
ATOM 754 O O . GLY A 1 97 ? -13.073 2.505 -11.638 1.00 93.25 97 GLY A O 1
ATOM 755 N N . ILE A 1 98 ? -14.589 2.277 -9.985 1.00 95.44 98 ILE A N 1
ATOM 756 C CA . ILE A 1 98 ? -14.959 3.685 -9.818 1.00 95.44 98 ILE A CA 1
ATOM 757 C C . ILE A 1 98 ? -15.079 3.963 -8.317 1.00 95.44 98 ILE A C 1
ATOM 759 O O . ILE A 1 98 ? -15.630 3.147 -7.575 1.00 95.44 98 ILE A O 1
ATOM 763 N N . TYR A 1 99 ? -14.575 5.110 -7.865 1.00 96.75 99 TYR A N 1
ATOM 764 C CA . TYR A 1 99 ? -14.711 5.546 -6.478 1.00 96.75 99 TYR A CA 1
ATOM 765 C C . TYR A 1 99 ? -16.177 5.843 -6.108 1.00 96.75 99 TYR A C 1
ATOM 767 O O . TYR A 1 99 ? -16.864 6.599 -6.792 1.00 96.75 99 TYR A O 1
ATOM 775 N N . ASP A 1 100 ? -16.629 5.299 -4.975 1.00 96.44 100 ASP A N 1
ATOM 776 C CA . ASP A 1 100 ? -17.953 5.537 -4.385 1.00 96.44 100 ASP A CA 1
ATOM 777 C C . ASP A 1 100 ? -17.783 6.094 -2.964 1.00 96.44 100 ASP A C 1
ATOM 779 O O . ASP A 1 100 ? -17.285 5.411 -2.058 1.00 96.44 100 ASP A O 1
ATOM 783 N N . ASN A 1 101 ? -18.198 7.349 -2.769 1.00 95.00 101 ASN A N 1
ATOM 784 C CA . ASN A 1 101 ? -18.025 8.051 -1.501 1.00 95.00 101 ASN A CA 1
ATOM 785 C C . ASN A 1 101 ? -18.859 7.446 -0.367 1.00 95.00 101 ASN A C 1
ATOM 787 O O . ASN A 1 101 ? -18.348 7.268 0.738 1.00 95.00 101 ASN A O 1
ATOM 791 N N . LEU A 1 102 ? -20.131 7.121 -0.630 1.00 95.19 102 LEU A N 1
ATOM 792 C CA . LEU A 1 102 ? -21.033 6.588 0.391 1.00 95.19 102 LEU A CA 1
ATOM 793 C C . LEU A 1 102 ? -20.534 5.223 0.861 1.00 95.19 102 LEU A C 1
ATOM 795 O O . LEU A 1 102 ? -20.431 4.975 2.061 1.00 95.19 102 LEU A O 1
ATOM 799 N N . ARG A 1 103 ? -20.152 4.362 -0.081 1.00 95.19 103 ARG A N 1
ATOM 800 C CA . ARG A 1 103 ? -19.637 3.025 0.219 1.00 95.19 103 ARG A CA 1
ATOM 801 C C . ARG A 1 103 ? -18.329 3.072 0.999 1.00 95.19 103 ARG A C 1
ATOM 803 O O . ARG A 1 103 ? -18.176 2.336 1.972 1.00 95.19 103 ARG A O 1
ATOM 810 N N . THR A 1 104 ? -17.411 3.954 0.608 1.00 95.62 104 THR A N 1
ATOM 811 C CA . THR A 1 104 ? -16.138 4.157 1.315 1.00 95.62 104 THR A CA 1
ATOM 812 C C . THR A 1 104 ? -16.379 4.681 2.730 1.00 95.62 104 THR A C 1
ATOM 814 O O . THR A 1 104 ? -15.819 4.156 3.693 1.00 95.62 104 THR A O 1
ATOM 817 N N . TRP A 1 105 ? -17.279 5.656 2.886 1.00 94.75 105 TRP A N 1
ATOM 818 C CA . TRP A 1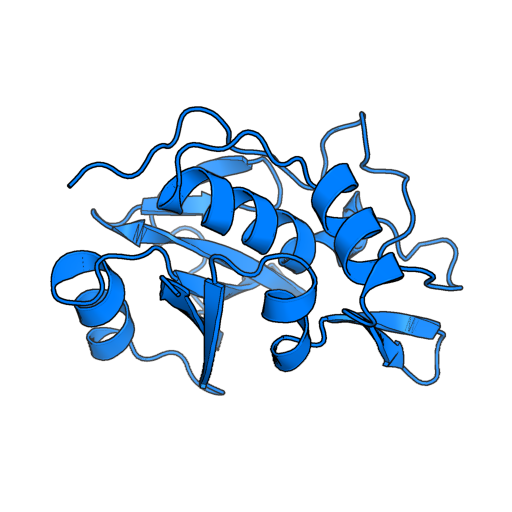 105 ? -17.658 6.186 4.192 1.00 94.75 105 TRP A CA 1
ATOM 819 C C . TRP A 1 105 ? -18.294 5.114 5.088 1.00 94.75 105 TRP A C 1
ATOM 821 O O . TRP A 1 105 ? -17.899 4.986 6.248 1.00 94.75 105 TRP A O 1
ATOM 831 N N . MET A 1 106 ? -19.227 4.313 4.560 1.00 94.50 106 MET A N 1
ATOM 832 C CA . MET A 1 106 ? -19.861 3.218 5.302 1.00 94.50 106 MET A CA 1
ATOM 833 C C . MET A 1 106 ? -18.835 2.170 5.745 1.00 94.50 106 MET A C 1
ATOM 835 O O . MET A 1 106 ? -18.876 1.736 6.897 1.00 94.50 106 MET A O 1
ATOM 839 N N . TRP A 1 107 ? -17.890 1.817 4.867 1.00 95.12 107 TRP A N 1
ATOM 840 C CA . TRP A 1 107 ? -16.838 0.839 5.155 1.00 95.12 107 TRP A CA 1
ATOM 841 C C . TRP A 1 107 ? -15.981 1.238 6.359 1.00 95.12 107 TRP A C 1
ATOM 843 O O . TRP A 1 107 ? -15.698 0.424 7.242 1.00 95.12 107 TRP A O 1
ATOM 853 N N . ILE A 1 108 ? -15.603 2.515 6.403 1.00 95.00 108 ILE A N 1
ATOM 854 C CA . ILE A 1 108 ? -14.716 3.068 7.425 1.00 95.00 108 ILE A CA 1
ATOM 855 C C . ILE A 1 108 ? -15.467 3.343 8.735 1.00 95.00 108 ILE A C 1
ATOM 857 O O . ILE A 1 108 ? -14.930 3.083 9.812 1.00 95.00 108 ILE A O 1
ATOM 861 N N . ASN A 1 109 ? -16.700 3.858 8.672 1.00 91.12 109 ASN A N 1
ATOM 862 C CA . ASN A 1 109 ? -17.388 4.403 9.851 1.00 91.12 109 ASN A CA 1
ATOM 863 C C . ASN A 1 109 ? -18.461 3.477 10.442 1.00 91.12 109 ASN A C 1
ATOM 865 O O . ASN A 1 109 ? -18.706 3.521 11.650 1.00 91.12 109 ASN A O 1
ATOM 869 N N . VAL A 1 110 ? -19.093 2.630 9.625 1.00 91.75 110 VAL A N 1
ATOM 870 C CA . VAL A 1 110 ? -20.257 1.826 10.030 1.00 91.75 110 VAL A CA 1
ATOM 871 C C . VAL A 1 110 ? -19.889 0.352 10.161 1.00 91.75 110 VAL A C 1
ATOM 873 O O . VAL A 1 110 ? -19.879 -0.178 11.272 1.00 91.75 110 VAL A O 1
ATOM 876 N N . TYR A 1 111 ? -19.563 -0.301 9.047 1.00 85.69 111 TYR A N 1
ATOM 877 C CA . TYR A 1 111 ? -19.189 -1.713 8.983 1.00 85.69 111 TYR A CA 1
ATOM 878 C C . TYR A 1 111 ? -18.366 -1.960 7.709 1.00 85.69 111 TYR A C 1
ATOM 880 O O . TYR A 1 111 ? -18.778 -1.495 6.646 1.00 85.69 111 TYR A O 1
ATOM 888 N N . PRO A 1 112 ? -17.234 -2.684 7.769 1.00 90.25 112 PRO A N 1
ATOM 889 C CA . PRO A 1 112 ? -16.671 -3.403 8.919 1.00 90.25 112 PRO A CA 1
ATOM 890 C C . PRO A 1 112 ? -15.818 -2.542 9.871 1.00 90.25 112 PRO A C 1
ATOM 892 O O . PRO A 1 112 ? -15.276 -3.079 10.834 1.00 90.25 112 PRO A O 1
ATOM 895 N N . LYS A 1 113 ? -15.706 -1.226 9.637 1.00 92.94 113 LYS A N 1
ATOM 896 C CA . LYS A 1 113 ? -14.802 -0.303 10.355 1.00 92.94 113 LYS A CA 1
ATOM 897 C C . LYS A 1 113 ? -13.330 -0.625 10.111 1.00 92.94 113 LYS A C 1
ATOM 899 O O . LYS A 1 113 ? -12.555 -0.842 11.042 1.00 92.94 113 LYS A O 1
ATOM 904 N N . LEU A 1 114 ? -12.960 -0.663 8.835 1.00 95.38 114 LEU A N 1
ATOM 905 C CA . LEU A 1 114 ? -11.588 -0.868 8.377 1.00 95.38 114 LEU A CA 1
ATOM 906 C C . LEU A 1 114 ? -11.133 0.286 7.486 1.00 95.38 114 LEU A C 1
ATOM 908 O O . LEU A 1 114 ? -11.975 0.887 6.814 1.00 95.38 114 LEU A O 1
ATOM 912 N N . PRO A 1 115 ? -9.821 0.573 7.426 1.00 96.88 115 PRO A N 1
ATOM 913 C CA . PRO A 1 115 ? -9.288 1.462 6.407 1.00 96.88 115 PRO A CA 1
ATOM 914 C C . PRO A 1 115 ? -9.565 0.911 5.003 1.00 96.88 115 PRO A C 1
ATOM 916 O O . PRO A 1 115 ? -9.703 -0.300 4.806 1.00 96.88 115 PRO A O 1
ATOM 919 N N . VAL A 1 116 ? -9.636 1.804 4.020 1.00 97.69 116 VAL A N 1
ATOM 920 C CA . VAL A 1 116 ? -9.869 1.455 2.610 1.00 97.69 116 VAL A CA 1
ATOM 921 C C . VAL A 1 116 ? -8.671 1.893 1.792 1.00 97.69 116 VAL A C 1
ATOM 923 O O . VAL A 1 116 ? -8.241 3.034 1.929 1.00 97.69 116 VAL A O 1
ATOM 926 N N . ILE A 1 117 ? -8.162 1.023 0.921 1.00 98.56 11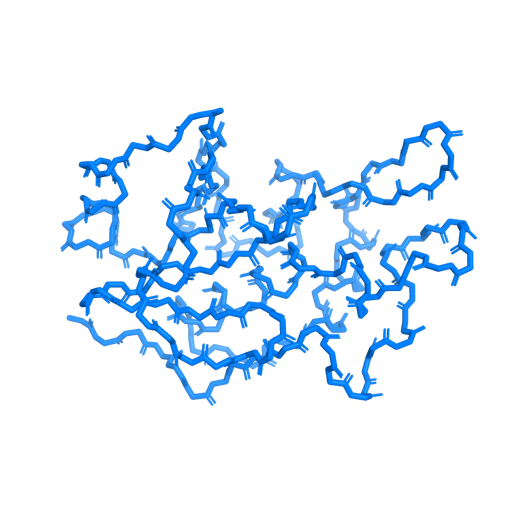7 ILE A N 1
ATOM 927 C CA . ILE A 1 117 ? -7.155 1.418 -0.065 1.00 98.56 117 ILE A CA 1
ATOM 928 C C . ILE A 1 117 ? -7.868 2.178 -1.185 1.00 98.56 117 ILE A C 1
ATOM 930 O O . ILE A 1 117 ? -8.860 1.697 -1.734 1.00 98.56 117 ILE A O 1
ATOM 934 N N . VAL A 1 118 ? -7.371 3.360 -1.529 1.00 98.50 118 VAL A N 1
ATOM 935 C CA . VAL A 1 118 ? -7.955 4.234 -2.551 1.00 98.50 118 VAL A CA 1
ATOM 936 C C . VAL A 1 118 ? -6.908 4.509 -3.617 1.00 98.50 118 VAL A C 1
ATOM 938 O O . VAL A 1 118 ? -5.779 4.881 -3.306 1.00 98.50 118 VAL A O 1
ATOM 941 N N . GLN A 1 119 ? -7.291 4.321 -4.876 1.00 98.38 119 GLN A N 1
ATOM 942 C CA . GLN A 1 119 ? -6.506 4.748 -6.023 1.00 98.38 119 GLN A CA 1
ATOM 943 C C . GLN A 1 119 ? -6.850 6.202 -6.345 1.00 98.38 119 GLN A C 1
ATOM 945 O O . GLN A 1 119 ? -8.024 6.548 -6.504 1.00 98.38 119 GLN A O 1
ATOM 950 N N . VAL A 1 120 ? -5.832 7.040 -6.476 1.00 97.88 120 VAL A N 1
ATOM 951 C CA . VAL A 1 120 ? -5.942 8.472 -6.759 1.00 97.88 120 VAL A CA 1
ATOM 952 C C . VAL A 1 120 ? -5.019 8.868 -7.907 1.00 97.88 120 VAL A C 1
ATOM 954 O O . VAL A 1 120 ? -4.112 8.122 -8.283 1.00 97.88 120 VAL A O 1
ATOM 957 N N . LYS A 1 121 ? -5.232 10.060 -8.466 1.00 96.38 121 LYS A N 1
ATOM 958 C CA . LYS A 1 121 ? -4.331 10.642 -9.467 1.00 96.38 121 LYS A CA 1
ATOM 959 C C . LYS A 1 121 ? -3.228 11.465 -8.790 1.00 96.38 121 LYS A C 1
ATOM 961 O O . LYS A 1 121 ? -3.528 12.437 -8.100 1.00 96.38 121 LYS A O 1
ATOM 966 N N . LEU A 1 122 ? -1.966 11.127 -9.055 1.00 93.25 122 LEU A N 1
ATOM 967 C CA . LEU A 1 122 ? -0.785 11.907 -8.676 1.00 93.25 122 LEU A CA 1
ATOM 968 C C . LEU A 1 122 ? -0.081 12.390 -9.952 1.00 93.25 122 LEU A C 1
ATOM 970 O O . LEU A 1 122 ? 0.601 11.625 -10.634 1.00 93.25 122 LEU A O 1
ATOM 974 N N . GLY A 1 123 ? -0.295 13.656 -10.320 1.00 89.69 123 GLY A N 1
ATOM 975 C CA . GLY A 1 123 ? 0.152 14.180 -11.615 1.00 89.69 123 GLY A CA 1
ATOM 976 C C . GLY A 1 123 ? -0.480 13.399 -12.772 1.00 89.69 123 GLY A C 1
ATOM 977 O O . GLY A 1 123 ? -1.703 13.356 -12.898 1.00 89.69 123 GLY A O 1
ATOM 978 N N . TYR A 1 124 ? 0.341 12.746 -13.599 1.00 85.06 124 TYR A N 1
ATOM 979 C CA . TYR A 1 124 ? -0.126 11.862 -14.677 1.00 85.06 124 TYR A CA 1
ATOM 980 C C . TYR A 1 124 ? -0.201 10.380 -14.279 1.00 85.06 124 TYR A C 1
ATOM 982 O O . TYR A 1 124 ? -0.765 9.584 -15.032 1.00 85.06 124 TYR A O 1
ATOM 990 N N . ASN A 1 125 ? 0.242 10.015 -13.077 1.00 90.00 125 ASN A N 1
ATOM 991 C CA . ASN A 1 125 ? 0.339 8.629 -12.629 1.00 90.00 125 ASN A CA 1
ATOM 992 C C . ASN A 1 125 ? -0.805 8.250 -11.679 1.00 90.00 125 ASN A C 1
ATOM 994 O O . ASN A 1 125 ? -1.472 9.110 -11.098 1.00 90.00 125 ASN A O 1
ATOM 998 N N . SER A 1 126 ? -1.054 6.946 -11.559 1.00 93.44 126 SER A N 1
ATOM 999 C CA . SER A 1 126 ? -1.927 6.412 -10.509 1.00 93.44 126 SER A CA 1
ATOM 1000 C C . SER A 1 126 ? -1.125 6.250 -9.222 1.00 93.44 126 SER A C 1
ATOM 1002 O O . SER A 1 126 ? 0.043 5.880 -9.278 1.00 93.44 126 SER A O 1
ATOM 1004 N N . HIS A 1 127 ? -1.760 6.490 -8.081 1.00 97.50 127 HIS A N 1
ATOM 1005 C CA . HIS A 1 127 ? -1.161 6.343 -6.755 1.00 97.50 127 HIS A CA 1
ATOM 1006 C C . HIS A 1 127 ? -2.139 5.646 -5.813 1.00 97.50 127 HIS A C 1
ATOM 1008 O O . HIS A 1 127 ? -3.348 5.844 -5.933 1.00 97.50 127 HIS A O 1
ATOM 1014 N N . PHE A 1 128 ? -1.641 4.834 -4.883 1.00 98.50 128 PHE A N 1
ATOM 1015 C CA . PHE A 1 128 ? -2.468 4.144 -3.892 1.00 98.50 128 PHE A CA 1
ATOM 1016 C C . PHE A 1 128 ? -2.185 4.673 -2.492 1.00 98.50 128 PHE A C 1
ATOM 1018 O O . PHE A 1 128 ? -1.042 4.729 -2.055 1.00 98.50 128 PHE A O 1
ATOM 1025 N N . ILE A 1 129 ? -3.246 5.003 -1.770 1.00 98.44 129 ILE A N 1
ATOM 1026 C CA . ILE A 1 129 ? -3.234 5.519 -0.395 1.00 98.44 129 ILE A CA 1
ATOM 1027 C C . ILE A 1 129 ? -4.223 4.717 0.454 1.00 98.44 129 ILE A C 1
ATOM 1029 O O . ILE A 1 129 ? -4.965 3.893 -0.086 1.00 98.44 129 ILE A O 1
ATOM 1033 N N . ILE A 1 130 ? -4.307 4.992 1.757 1.00 98.19 130 ILE A N 1
ATOM 1034 C CA . ILE A 1 130 ? -5.413 4.484 2.582 1.00 98.19 130 ILE A CA 1
ATOM 1035 C C . ILE A 1 130 ? -6.234 5.612 3.198 1.00 98.19 130 ILE A C 1
ATOM 1037 O O . ILE A 1 130 ? -5.688 6.571 3.732 1.00 98.19 130 ILE A O 1
ATOM 1041 N N . PHE A 1 131 ? -7.558 5.490 3.171 1.00 98.00 131 PHE A N 1
ATOM 1042 C CA . PHE A 1 131 ? -8.459 6.337 3.950 1.00 98.00 131 PHE A CA 1
ATOM 1043 C C . PHE A 1 131 ? -8.693 5.716 5.324 1.00 98.00 131 PHE A C 1
ATOM 1045 O O . PHE A 1 131 ? -9.008 4.531 5.432 1.00 98.00 131 PHE A O 1
ATOM 1052 N N . VAL A 1 132 ? -8.567 6.536 6.370 1.00 96.00 132 VAL A N 1
ATOM 1053 C CA . VAL A 1 132 ? -8.609 6.115 7.784 1.00 96.00 132 VAL A CA 1
ATOM 1054 C C . VAL A 1 132 ? -9.700 6.845 8.585 1.00 96.00 132 VAL A C 1
ATOM 1056 O O . VAL A 1 132 ? -9.709 6.818 9.811 1.00 96.00 132 VAL A O 1
ATOM 1059 N N . GLY A 1 133 ? -10.659 7.476 7.903 1.00 92.38 133 GLY A N 1
ATOM 1060 C CA . GLY A 1 133 ? -11.782 8.179 8.537 1.00 92.38 133 GLY A CA 1
ATOM 1061 C C . GLY A 1 133 ? -11.429 9.593 8.991 1.00 92.38 133 GLY A C 1
ATOM 1062 O O . GLY A 1 133 ? -10.320 10.061 8.768 1.00 92.38 133 GLY A O 1
ATOM 1063 N N . ASN A 1 134 ? -12.398 10.309 9.573 1.00 90.75 134 ASN A N 1
ATOM 1064 C CA . ASN A 1 134 ? -12.250 11.712 10.003 1.00 90.75 134 ASN A CA 1
ATOM 1065 C C . ASN A 1 134 ? -11.665 12.656 8.931 1.00 90.75 134 ASN A C 1
ATOM 1067 O O . ASN A 1 134 ? -10.953 13.600 9.260 1.00 90.75 134 ASN A O 1
ATOM 1071 N N . HIS A 1 135 ? -11.957 12.402 7.651 1.00 93.12 135 HIS A N 1
ATOM 1072 C CA . HIS A 1 135 ? -11.373 13.125 6.511 1.00 93.12 135 HIS A CA 1
ATOM 1073 C C . HIS A 1 135 ? -9.838 13.055 6.442 1.00 93.12 135 HIS A C 1
ATOM 1075 O O . HIS A 1 135 ? -9.197 13.954 5.899 1.00 93.12 135 HIS A O 1
ATOM 1081 N N . LEU A 1 136 ? -9.248 11.977 6.964 1.00 96.00 136 LEU A N 1
ATOM 1082 C CA . LEU A 1 136 ? -7.817 11.707 6.913 1.00 96.00 136 LEU A CA 1
ATOM 1083 C C . LEU A 1 136 ? -7.493 10.499 6.032 1.00 96.00 136 LEU A C 1
ATOM 1085 O O . LEU A 1 136 ? -8.228 9.506 5.963 1.00 96.00 136 LEU A O 1
ATOM 1089 N N . MET A 1 137 ? -6.336 10.596 5.395 1.00 97.38 137 MET A N 1
ATOM 1090 C CA . MET A 1 137 ? -5.676 9.534 4.658 1.00 97.38 137 MET A CA 1
ATOM 1091 C C . MET A 1 137 ? -4.250 9.343 5.169 1.00 97.38 137 MET A C 1
ATOM 1093 O O . MET A 1 137 ? -3.660 10.278 5.707 1.00 97.38 137 MET A O 1
ATOM 1097 N N . VAL A 1 138 ? -3.688 8.157 4.954 1.00 98.25 138 VAL A N 1
ATOM 1098 C CA . VAL A 1 138 ? -2.240 7.937 5.000 1.00 98.25 138 VAL A CA 1
ATOM 1099 C C . VAL A 1 138 ? -1.748 7.860 3.568 1.00 98.25 138 VAL A C 1
ATOM 1101 O O . VAL A 1 138 ? -2.216 7.030 2.784 1.00 98.25 138 VAL A O 1
ATOM 1104 N N . ASP A 1 139 ? -0.819 8.744 3.236 1.00 98.25 139 ASP A N 1
ATOM 1105 C CA . ASP A 1 139 ? -0.180 8.767 1.934 1.00 98.25 139 ASP A CA 1
ATOM 1106 C C . ASP A 1 139 ? 0.936 7.723 1.876 1.00 98.25 139 ASP A C 1
ATOM 1108 O O . ASP A 1 139 ? 1.879 7.768 2.661 1.00 98.25 139 ASP A O 1
ATOM 1112 N N . SER A 1 140 ? 0.846 6.778 0.943 1.00 98.25 140 SER A N 1
ATOM 1113 C CA . SER A 1 140 ? 1.866 5.741 0.779 1.00 98.25 140 SER A CA 1
ATOM 1114 C C . SER A 1 140 ? 3.188 6.274 0.235 1.00 98.25 140 SER A C 1
ATOM 1116 O O . SER A 1 140 ? 4.173 5.545 0.275 1.00 98.25 140 SER A O 1
ATOM 1118 N N . LEU A 1 141 ? 3.242 7.512 -0.267 1.00 97.31 141 LEU A N 1
ATOM 1119 C CA . LEU A 1 141 ? 4.488 8.101 -0.747 1.00 97.31 141 LEU A CA 1
ATOM 1120 C C . LEU A 1 141 ? 5.453 8.347 0.423 1.00 97.31 141 LEU A C 1
ATOM 1122 O O . LEU A 1 141 ? 6.573 7.839 0.431 1.00 97.31 141 LEU A O 1
ATOM 1126 N N . ASP A 1 142 ? 4.975 9.048 1.454 1.00 97.44 142 ASP A N 1
ATOM 1127 C CA . ASP A 1 142 ? 5.782 9.521 2.586 1.00 97.44 142 ASP A CA 1
ATOM 1128 C C . ASP A 1 142 ? 5.340 8.981 3.958 1.00 97.44 142 ASP A C 1
ATOM 1130 O O . ASP A 1 142 ? 5.955 9.306 4.974 1.00 97.44 142 ASP A O 1
ATOM 1134 N N . GLY A 1 143 ? 4.288 8.161 4.009 1.00 97.12 143 GLY A N 1
ATOM 1135 C CA . GLY A 1 143 ? 3.760 7.562 5.235 1.00 97.12 143 GLY A CA 1
ATOM 1136 C C . GLY A 1 143 ? 3.031 8.542 6.150 1.00 97.12 143 GLY A C 1
ATOM 1137 O O . GLY A 1 143 ? 2.760 8.211 7.304 1.00 97.12 143 GLY A O 1
ATOM 1138 N N . LYS A 1 144 ? 2.722 9.759 5.687 1.00 97.31 144 LYS A N 1
ATOM 1139 C CA . LYS A 1 144 ? 2.152 10.807 6.543 1.00 97.31 144 LYS A CA 1
ATOM 1140 C C . LYS A 1 144 ? 0.634 10.838 6.489 1.00 97.31 144 LYS A C 1
ATOM 1142 O O . LYS A 1 144 ? 0.010 10.562 5.463 1.00 97.31 144 LYS A O 1
ATOM 1147 N N . LEU A 1 145 ? 0.045 11.266 7.604 1.00 97.50 145 LEU A N 1
ATOM 1148 C CA . LEU A 1 145 ? -1.363 11.631 7.658 1.00 97.50 145 LEU A CA 1
ATOM 1149 C C . LEU A 1 145 ? -1.598 12.946 6.921 1.00 97.50 145 LEU A C 1
ATOM 1151 O O . LEU A 1 145 ? -0.904 13.937 7.152 1.00 97.50 145 LEU A O 1
ATOM 1155 N N . LYS A 1 146 ? -2.602 12.951 6.051 1.00 97.62 146 LYS A N 1
ATOM 1156 C CA . LYS A 1 146 ? -2.989 14.101 5.235 1.00 97.62 146 LYS A CA 1
ATOM 1157 C C . LYS A 1 146 ? -4.515 14.175 5.128 1.00 97.62 146 LYS A C 1
ATOM 1159 O O . LYS A 1 146 ? -5.186 13.163 5.338 1.00 97.62 146 LYS A O 1
ATOM 1164 N N . PRO A 1 147 ? -5.095 15.340 4.803 1.00 97.44 147 PRO A N 1
ATOM 1165 C CA . PRO A 1 147 ? -6.512 15.428 4.474 1.00 97.44 147 PRO A CA 1
ATOM 1166 C C . PRO A 1 147 ? -6.868 14.553 3.266 1.00 97.44 147 PRO A C 1
ATOM 1168 O O . PRO A 1 147 ? -6.114 14.480 2.299 1.00 97.44 147 PRO A O 1
ATOM 1171 N N . THR A 1 148 ? -8.059 13.955 3.251 1.00 95.81 148 THR A N 1
ATOM 1172 C CA . THR A 1 148 ? -8.561 13.200 2.083 1.00 95.81 148 THR A CA 1
ATOM 1173 C C . THR A 1 148 ? -8.726 14.073 0.834 1.00 95.81 148 THR A C 1
ATOM 1175 O O . THR A 1 148 ? -8.871 13.548 -0.264 1.00 95.81 148 THR A O 1
ATOM 1178 N N . SER A 1 149 ? -8.700 15.402 0.983 1.00 96.00 149 SER A N 1
ATOM 1179 C CA . SER A 1 149 ? -8.736 16.379 -0.110 1.00 96.00 149 SER A CA 1
ATOM 1180 C C . SER A 1 149 ? -7.379 16.638 -0.776 1.00 96.00 149 SER A C 1
ATOM 1182 O O . SER A 1 149 ? -7.341 17.348 -1.778 1.00 96.00 149 SER A O 1
ATOM 1184 N N . THR A 1 150 ? -6.271 16.084 -0.265 1.00 96.94 150 THR A N 1
ATOM 1185 C CA . THR A 1 150 ? -4.935 16.2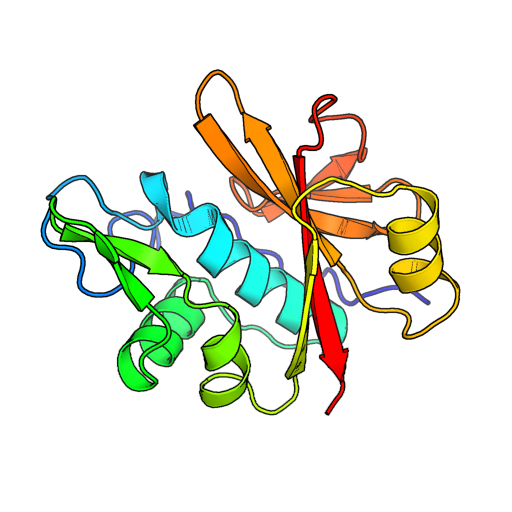62 -0.866 1.00 96.94 150 THR A CA 1
ATOM 1186 C C . THR A 1 150 ? -4.879 15.782 -2.317 1.00 96.94 150 THR A C 1
ATOM 1188 O O . THR A 1 150 ? -4.226 16.421 -3.139 1.00 96.94 150 THR A O 1
ATOM 1191 N N . TYR A 1 151 ? -5.592 14.700 -2.645 1.00 94.88 151 TYR A N 1
ATOM 1192 C CA . TYR A 1 151 ? -5.751 14.220 -4.015 1.00 94.88 151 TYR A CA 1
ATOM 1193 C C . TYR A 1 151 ? -7.221 14.337 -4.432 1.00 94.88 151 TYR A C 1
ATOM 1195 O O . TYR A 1 151 ? -8.025 13.484 -4.059 1.00 94.88 151 TYR A O 1
ATOM 1203 N N . PRO A 1 152 ? -7.606 15.375 -5.199 1.00 89.62 152 PRO A N 1
ATOM 1204 C CA . PRO A 1 152 ? -9.014 15.631 -5.510 1.00 89.62 152 PRO A CA 1
ATOM 1205 C C . PRO A 1 152 ? -9.611 14.592 -6.467 1.00 89.62 152 PRO A C 1
ATOM 1207 O O . PRO A 1 152 ? -10.820 14.367 -6.468 1.00 89.62 152 PRO A O 1
ATOM 1210 N N . THR A 1 153 ? -8.774 13.942 -7.277 1.00 94.56 153 THR A N 1
ATOM 1211 C CA . THR A 1 153 ? -9.213 12.956 -8.266 1.00 94.56 153 THR A CA 1
ATOM 1212 C C . THR A 1 153 ? -9.081 11.546 -7.702 1.00 94.56 153 THR A C 1
ATOM 1214 O O . THR A 1 153 ? -8.004 10.944 -7.738 1.00 94.56 153 THR A O 1
ATOM 1217 N N . LEU A 1 154 ? -10.201 11.014 -7.218 1.00 96.12 154 LEU A N 1
ATOM 1218 C CA . LEU A 1 154 ? -10.339 9.642 -6.730 1.00 96.12 154 LEU A CA 1
ATOM 1219 C C . LEU A 1 154 ? -10.798 8.734 -7.876 1.00 96.12 154 LEU A C 1
ATOM 1221 O O . LEU A 1 154 ? -11.699 9.094 -8.630 1.00 96.12 154 LEU A O 1
ATOM 1225 N N . GLN A 1 155 ? -10.171 7.570 -8.026 1.00 96.88 155 GLN A N 1
ATOM 1226 C CA . GLN A 1 155 ? -10.368 6.708 -9.195 1.00 96.88 155 GLN A CA 1
ATOM 1227 C C . GLN A 1 155 ? -11.075 5.403 -8.844 1.00 96.88 155 GLN A C 1
ATOM 1229 O O . GLN A 1 155 ? -12.081 5.072 -9.455 1.00 96.88 155 GLN A O 1
ATOM 1234 N N . ALA A 1 156 ? -10.561 4.673 -7.860 1.00 97.25 156 ALA A N 1
ATOM 1235 C CA . ALA A 1 156 ? -11.000 3.323 -7.523 1.00 97.25 156 ALA A CA 1
ATOM 1236 C C . ALA A 1 156 ? -10.765 3.045 -6.037 1.00 97.25 156 ALA A C 1
ATOM 1238 O O . ALA A 1 156 ? -10.040 3.783 -5.366 1.00 97.25 156 ALA A O 1
ATOM 1239 N N . THR A 1 157 ? -11.342 1.965 -5.520 1.00 97.81 157 THR A N 1
ATOM 1240 C CA . THR A 1 157 ? -11.054 1.491 -4.162 1.00 97.81 157 THR A CA 1
ATOM 1241 C C . THR A 1 157 ? -10.775 -0.002 -4.154 1.00 97.81 157 THR A C 1
ATOM 1243 O O . THR A 1 157 ? -11.272 -0.755 -4.989 1.00 97.81 157 THR A O 1
ATOM 1246 N N . VAL A 1 158 ? -9.959 -0.436 -3.198 1.00 97.94 158 VAL A N 1
ATOM 1247 C CA . VAL A 1 158 ? -9.750 -1.845 -2.877 1.00 97.94 158 VAL A CA 1
ATOM 1248 C C . VAL A 1 158 ? -10.122 -2.054 -1.421 1.00 97.94 158 VAL A C 1
ATOM 1250 O O . VAL A 1 158 ? -9.670 -1.328 -0.530 1.00 97.94 158 VAL A O 1
ATOM 1253 N N . ARG A 1 159 ? -10.970 -3.049 -1.179 1.00 97.19 159 ARG A N 1
ATOM 1254 C CA . ARG A 1 159 ? -11.533 -3.332 0.136 1.00 97.19 159 ARG A CA 1
ATOM 1255 C C . ARG A 1 159 ? -11.167 -4.741 0.575 1.00 97.19 159 ARG A C 1
ATOM 1257 O O . ARG A 1 159 ? -11.348 -5.708 -0.165 1.00 97.19 159 ARG A O 1
ATOM 1264 N N . TYR A 1 160 ? -10.694 -4.822 1.811 1.00 97.25 160 TYR A N 1
ATOM 1265 C CA . TYR A 1 160 ? -10.452 -6.063 2.533 1.00 97.25 160 TYR A CA 1
ATOM 1266 C C . TYR A 1 160 ? -11.276 -6.072 3.813 1.00 97.25 160 TYR A C 1
ATOM 1268 O O . TYR A 1 160 ? -11.455 -5.023 4.439 1.00 97.25 160 TYR A O 1
ATOM 1276 N N . GLY A 1 161 ? -11.767 -7.247 4.195 1.00 95.31 161 GLY A N 1
ATOM 1277 C CA . GLY A 1 161 ? -12.381 -7.494 5.497 1.00 95.31 161 GLY A CA 1
ATOM 1278 C C . GLY A 1 161 ? -11.404 -8.169 6.463 1.00 95.31 161 GLY A C 1
ATOM 1279 O O . GLY A 1 161 ? -10.338 -8.617 6.047 1.00 95.31 161 GLY A O 1
ATOM 1280 N N . ARG A 1 162 ? -11.769 -8.251 7.749 1.00 93.56 162 ARG A N 1
ATOM 1281 C CA . ARG A 1 162 ? -11.048 -9.077 8.734 1.00 93.56 162 ARG A CA 1
ATOM 1282 C C . ARG A 1 162 ? -11.511 -10.523 8.599 1.00 93.56 162 ARG A C 1
ATOM 1284 O O . ARG A 1 162 ? -12.718 -10.748 8.661 1.00 93.56 162 ARG A O 1
ATOM 1291 N N . ALA A 1 163 ? -10.574 -11.441 8.397 1.00 89.12 163 ALA A N 1
ATOM 1292 C CA . ALA A 1 163 ? -10.837 -12.878 8.425 1.00 89.12 163 ALA A CA 1
ATOM 1293 C C . ALA A 1 163 ? -10.967 -13.398 9.863 1.00 89.12 163 ALA A C 1
ATOM 1295 O O . ALA A 1 163 ? -10.354 -12.782 10.770 1.00 89.12 163 ALA A O 1
#

Sequence (163 aa):
MIFNLANLYGQEDPRWADEKTGNATPADATLKLDGCAVTAIANLHNAAFGTNLTPHDVNQALIANEGFVYDKHGYALLNWINVPKAFPKLYFVFKDGIYDNLRTWMWINVYPKLPVIVQVKLGYNSHFIIFVGNHLMVDSLDGKLKPTSTYPTLQATVRYGRA

Radius of gyration: 14.42 Å; chains: 1; bounding box: 37×32×38 Å

Secondary structure (DSSP, 8-state):
-----SS---TT-TTTTTSBSTT--STT-BHHHHTHHHHHHHHHHHHHH-----HHHHHHHHHHTT-EEE-TT--EEE-GGGHHHH-TTEEEEEEESS--HHHHHHHHHTSS---EEEEEEETTEEEEEEEEETTEEE-TTT--EEETTSS--EEEEEEEEE-